Protein AF-A0A3E0N8P9-F1 (afdb_monomer_lite)

Radius of gyration: 11.79 Å; chains: 1; bounding box: 25×16×32 Å

pLDDT: mean 97.07, std 3.74, range [73.94, 98.75]

Secondary structure (DSSP, 8-state):
-HHHHTTS-HHHHHHHHHHHTS---HHHHHHHTTS-HHHHHHHHHHHHHHHHHHHHHTT---

Structure (mmCIF, N/CA/C/O backbone):
data_AF-A0A3E0N8P9-F1
#
_entry.id   AF-A0A3E0N8P9-F1
#
loop_
_atom_site.group_PDB
_atom_site.id
_atom_site.type_symbol
_atom_site.label_atom_id
_atom_site.label_alt_id
_atom_site.label_comp_id
_atom_site.label_asym_id
_atom_site.label_entity_id
_atom_site.label_seq_id
_atom_site.pdbx_PDB_ins_code
_atom_site.Cartn_x
_atom_site.Cartn_y
_atom_site.Cartn_z
_atom_site.occupancy
_atom_site.B_iso_or_equiv
_atom_site.auth_seq_id
_atom_site.auth_comp_id
_atom_site.auth_asym_id
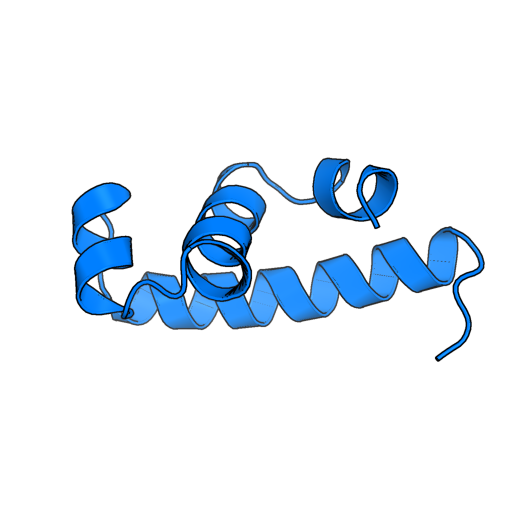_atom_site.auth_atom_id
_atom_site.pdbx_PDB_model_num
ATOM 1 N N . LEU A 1 1 ? 3.141 -6.677 -15.048 1.00 88.50 1 LEU A N 1
ATOM 2 C CA . LEU A 1 1 ? 2.566 -6.299 -13.738 1.00 88.50 1 LEU A CA 1
ATOM 3 C C . LEU A 1 1 ? 2.584 -7.455 -12.737 1.00 88.50 1 LEU A C 1
ATOM 5 O O . LEU A 1 1 ? 3.267 -7.331 -11.733 1.00 88.50 1 LEU A O 1
ATOM 9 N N . GLU A 1 2 ? 1.936 -8.591 -13.017 1.00 93.06 2 GLU A N 1
ATOM 10 C CA . GLU A 1 2 ? 1.866 -9.743 -12.089 1.00 93.06 2 GLU A CA 1
ATOM 11 C C . GLU A 1 2 ? 3.229 -10.211 -11.560 1.00 93.06 2 GLU A C 1
ATOM 13 O O . GLU A 1 2 ? 3.411 -10.353 -10.356 1.00 93.06 2 GLU A O 1
ATOM 18 N N . ARG A 1 3 ? 4.228 -10.367 -12.441 1.00 95.69 3 ARG A N 1
ATOM 19 C CA . ARG A 1 3 ? 5.599 -10.736 -12.039 1.00 95.69 3 ARG A CA 1
ATOM 20 C C . ARG A 1 3 ? 6.246 -9.724 -11.089 1.00 95.69 3 ARG A C 1
ATOM 22 O O . ARG A 1 3 ? 7.018 -10.122 -10.228 1.00 95.69 3 ARG A O 1
ATOM 29 N N . ALA A 1 4 ? 5.948 -8.435 -11.250 1.00 96.50 4 ALA A N 1
ATOM 30 C CA . ALA A 1 4 ? 6.474 -7.378 -10.389 1.00 96.50 4 ALA A CA 1
ATOM 31 C C . ALA A 1 4 ? 5.749 -7.363 -9.034 1.00 96.50 4 ALA A C 1
ATOM 33 O O . ALA A 1 4 ? 6.394 -7.290 -7.995 1.00 96.50 4 ALA A O 1
ATOM 34 N N . LEU A 1 5 ? 4.421 -7.530 -9.037 1.00 96.50 5 LEU A N 1
ATOM 35 C CA . LEU A 1 5 ? 3.623 -7.685 -7.816 1.00 96.50 5 LEU A CA 1
ATOM 36 C C . LEU A 1 5 ? 4.048 -8.921 -7.017 1.00 96.50 5 LEU A C 1
ATOM 38 O O . LEU A 1 5 ? 4.103 -8.869 -5.795 1.00 96.50 5 LEU A O 1
ATOM 42 N N . ALA A 1 6 ? 4.392 -10.021 -7.689 1.00 96.88 6 ALA A N 1
ATOM 43 C CA . ALA A 1 6 ? 4.872 -11.241 -7.047 1.00 96.88 6 ALA A CA 1
ATOM 44 C C . ALA A 1 6 ? 6.209 -11.067 -6.301 1.00 96.88 6 ALA A C 1
ATOM 46 O O . ALA A 1 6 ? 6.509 -11.887 -5.438 1.00 96.88 6 ALA A O 1
ATOM 47 N N . ARG A 1 7 ? 6.988 -10.021 -6.617 1.00 97.69 7 ARG A N 1
ATOM 48 C CA . ARG A 1 7 ? 8.252 -9.691 -5.939 1.00 97.69 7 ARG A CA 1
ATOM 49 C C . ARG A 1 7 ? 8.076 -8.841 -4.679 1.00 97.69 7 ARG A C 1
ATOM 51 O O . ARG A 1 7 ? 9.005 -8.778 -3.884 1.00 97.69 7 ARG A O 1
ATOM 58 N N . LEU A 1 8 ? 6.910 -8.222 -4.482 1.00 98.31 8 LEU A N 1
ATOM 59 C CA . LEU A 1 8 ? 6.617 -7.479 -3.257 1.00 98.31 8 LEU A CA 1
ATOM 60 C C . LEU A 1 8 ? 6.508 -8.424 -2.057 1.00 98.31 8 LEU A C 1
ATOM 62 O O . LEU A 1 8 ? 5.976 -9.532 -2.174 1.00 98.31 8 LEU A O 1
ATOM 66 N N . GLU A 1 9 ? 6.921 -7.941 -0.882 1.00 97.88 9 GLU A N 1
ATOM 67 C CA . GLU A 1 9 ? 6.618 -8.617 0.381 1.00 97.88 9 GLU A CA 1
ATOM 68 C C . GLU A 1 9 ? 5.100 -8.869 0.509 1.00 97.88 9 GLU A C 1
ATOM 70 O O . GLU A 1 9 ? 4.303 -8.006 0.115 1.00 97.88 9 GLU A O 1
ATOM 75 N N . PRO A 1 10 ? 4.668 -10.017 1.073 1.00 98.12 10 PRO A N 1
ATOM 76 C CA . PRO A 1 10 ? 3.253 -10.397 1.123 1.00 98.12 10 PRO A CA 1
ATOM 77 C C . PRO A 1 10 ? 2.331 -9.320 1.706 1.00 98.12 10 PRO A C 1
ATOM 79 O O . PRO A 1 10 ? 1.263 -9.057 1.148 1.00 98.12 10 PRO A O 1
ATOM 82 N N . ASP A 1 11 ? 2.766 -8.646 2.769 1.00 98.31 11 ASP A N 1
ATOM 83 C CA . ASP A 1 11 ? 2.011 -7.576 3.421 1.00 98.31 11 ASP A CA 1
ATOM 84 C C . ASP A 1 11 ? 1.843 -6.349 2.522 1.00 98.31 11 ASP A C 1
ATOM 86 O O . ASP A 1 11 ? 0.766 -5.750 2.460 1.00 98.31 11 ASP A O 1
ATOM 90 N N . LEU A 1 12 ? 2.899 -5.973 1.797 1.00 98.69 12 LEU A N 1
ATOM 91 C CA . LEU A 1 12 ? 2.883 -4.839 0.875 1.00 98.69 12 LEU A CA 1
ATOM 92 C C . LEU A 1 12 ? 1.983 -5.129 -0.318 1.00 98.69 12 LEU A C 1
ATOM 94 O O . LEU A 1 12 ? 1.171 -4.284 -0.693 1.00 98.69 12 LEU A O 1
ATOM 98 N N . ARG A 1 13 ? 2.094 -6.339 -0.876 1.00 98.62 13 ARG A N 1
ATOM 99 C CA . ARG A 1 13 ? 1.245 -6.798 -1.974 1.00 98.62 13 ARG A CA 1
ATOM 100 C C . ARG A 1 13 ? -0.222 -6.795 -1.572 1.00 98.62 13 ARG A C 1
ATOM 102 O O . ARG A 1 13 ? -1.039 -6.263 -2.311 1.00 98.62 13 ARG A O 1
ATOM 109 N N . SER A 1 14 ? -0.546 -7.356 -0.409 1.00 98.44 14 SER A N 1
ATOM 110 C CA . SER A 1 14 ? -1.928 -7.429 0.077 1.00 98.44 14 SER A CA 1
ATOM 111 C C . SER A 1 14 ? -2.499 -6.031 0.305 1.00 98.44 14 SER A C 1
ATOM 113 O O . SER A 1 14 ? -3.574 -5.721 -0.197 1.00 98.44 14 SER A O 1
ATOM 115 N N . THR A 1 15 ? -1.735 -5.146 0.957 1.00 98.75 15 THR A N 1
ATOM 116 C CA . THR A 1 15 ? -2.144 -3.747 1.166 1.00 98.75 15 THR A CA 1
ATOM 117 C C . THR A 1 15 ? -2.373 -3.023 -0.169 1.00 98.75 15 THR A C 1
ATOM 119 O O . THR A 1 15 ? -3.362 -2.311 -0.324 1.00 98.75 15 THR A O 1
ATOM 122 N N . PHE A 1 16 ? -1.482 -3.215 -1.148 1.00 98.56 16 PHE A N 1
ATOM 123 C CA . PHE A 1 16 ? -1.597 -2.608 -2.476 1.00 98.56 16 PHE A CA 1
ATOM 124 C C . PHE A 1 16 ? -2.819 -3.116 -3.245 1.00 98.56 16 PHE A C 1
ATOM 126 O O . PHE A 1 16 ? -3.560 -2.308 -3.789 1.00 98.56 16 PHE A O 1
ATOM 133 N N . LEU A 1 17 ? -3.056 -4.431 -3.277 1.00 98.31 17 LEU A N 1
ATOM 134 C CA . LEU A 1 17 ? -4.191 -5.011 -4.001 1.00 98.31 17 LEU A CA 1
ATOM 135 C C . LEU A 1 17 ? -5.528 -4.577 -3.396 1.00 98.31 17 LEU A C 1
ATOM 137 O O . LEU A 1 17 ? -6.405 -4.132 -4.130 1.00 98.31 17 LEU A O 1
ATOM 141 N N . LEU A 1 18 ? -5.657 -4.613 -2.068 1.00 98.62 18 LEU A N 1
ATOM 142 C CA . LEU A 1 18 ? -6.874 -4.147 -1.401 1.00 98.62 18 LEU A CA 1
ATOM 143 C C . LEU A 1 18 ? -7.159 -2.667 -1.695 1.00 98.62 18 LEU A C 1
ATOM 145 O O . LEU A 1 18 ? -8.317 -2.277 -1.801 1.00 98.62 18 LEU A O 1
ATOM 149 N N . ARG A 1 19 ? -6.120 -1.836 -1.859 1.00 98.50 19 ARG A N 1
ATOM 150 C CA . ARG A 1 19 ? -6.312 -0.419 -2.187 1.00 98.50 19 ARG A CA 1
ATOM 151 C C . ARG A 1 19 ? -6.585 -0.158 -3.664 1.00 98.50 19 ARG A C 1
ATOM 153 O O . ARG A 1 19 ? -7.433 0.664 -3.970 1.00 98.50 19 ARG A O 1
ATOM 160 N N . GLU A 1 20 ? -5.806 -0.748 -4.561 1.00 97.44 20 GLU A N 1
ATOM 161 C CA . GLU A 1 20 ? -5.780 -0.357 -5.979 1.00 97.44 20 GLU A CA 1
ATOM 162 C C . GLU A 1 20 ? -6.680 -1.239 -6.854 1.00 97.44 20 GLU A C 1
ATOM 164 O O . GLU A 1 20 ? -7.033 -0.839 -7.960 1.00 97.44 20 GLU A O 1
ATOM 169 N N . VAL A 1 21 ? -7.032 -2.441 -6.385 1.00 97.00 21 VAL A N 1
ATOM 170 C CA . VAL A 1 21 ? -7.889 -3.390 -7.115 1.00 97.00 21 VAL A CA 1
ATOM 171 C C . VAL A 1 21 ? -9.277 -3.458 -6.491 1.00 97.00 21 VAL A C 1
ATOM 173 O O . VAL A 1 21 ? -10.264 -3.329 -7.205 1.00 97.00 21 VAL A O 1
ATOM 176 N N . GLU A 1 22 ? -9.351 -3.607 -5.169 1.00 98.00 22 GLU A N 1
ATOM 177 C CA . GLU A 1 22 ? -10.630 -3.687 -4.445 1.00 98.00 22 GLU A CA 1
ATOM 178 C C . GLU A 1 22 ? -11.187 -2.302 -4.046 1.00 98.00 22 GLU A C 1
ATOM 180 O O . GLU A 1 22 ? -12.280 -2.212 -3.499 1.00 98.00 22 GLU A O 1
ATOM 185 N N . ASP A 1 23 ? -10.431 -1.222 -4.297 1.00 98.25 23 ASP A N 1
ATOM 186 C CA . ASP A 1 23 ? -10.735 0.178 -3.932 1.00 98.25 23 ASP A CA 1
ATOM 187 C C . ASP A 1 23 ? -11.169 0.389 -2.468 1.00 98.25 23 ASP A C 1
ATOM 189 O O . ASP A 1 23 ? -11.901 1.324 -2.135 1.00 98.25 23 ASP A O 1
ATOM 193 N N . LEU A 1 24 ? -10.672 -0.445 -1.550 1.00 98.69 24 LEU A N 1
ATOM 194 C CA . LEU A 1 24 ? -11.025 -0.319 -0.140 1.00 98.69 24 LEU A CA 1
ATOM 195 C C . LEU A 1 24 ? -10.423 0.961 0.469 1.00 98.69 24 LEU A C 1
ATOM 197 O O . LEU A 1 24 ? -9.276 1.330 0.167 1.00 98.69 24 LEU A O 1
ATOM 201 N N . PRO A 1 25 ? -11.153 1.655 1.359 1.00 98.31 25 PRO A N 1
ATOM 202 C CA . PRO A 1 25 ? -10.609 2.772 2.121 1.00 98.31 25 PRO A CA 1
ATOM 203 C C . PRO A 1 25 ? -9.586 2.282 3.158 1.00 98.31 25 PRO A C 1
ATOM 205 O O . PRO A 1 25 ? -9.597 1.127 3.582 1.00 98.31 25 PRO A O 1
ATOM 208 N N . TYR A 1 26 ? -8.698 3.172 3.614 1.00 98.25 26 TYR A N 1
ATOM 209 C CA . TYR A 1 26 ? -7.591 2.803 4.511 1.00 98.25 26 TYR A CA 1
ATOM 210 C C . TYR A 1 26 ? -8.067 2.139 5.809 1.00 98.25 26 TYR A C 1
ATOM 212 O O . TYR A 1 26 ? -7.453 1.165 6.238 1.00 98.25 26 TYR A O 1
ATOM 220 N N . GLY A 1 27 ? -9.171 2.612 6.393 1.00 98.44 27 GLY A N 1
ATOM 221 C CA . GLY A 1 27 ? -9.772 2.003 7.580 1.00 98.44 27 GLY A CA 1
ATOM 222 C C . GLY A 1 27 ? -10.239 0.558 7.363 1.00 98.44 27 GLY A C 1
ATOM 223 O O . GLY A 1 27 ? -9.999 -0.292 8.215 1.00 98.44 27 GLY A O 1
ATOM 224 N N . GLU A 1 28 ? -10.835 0.235 6.213 1.00 98.75 28 GLU A N 1
ATOM 225 C CA . GLU A 1 28 ? -11.254 -1.143 5.908 1.00 98.75 28 GLU A CA 1
ATOM 226 C C . GLU A 1 28 ? -10.054 -2.056 5.651 1.00 98.75 28 GLU A C 1
ATOM 228 O O . GLU A 1 28 ? -10.038 -3.196 6.107 1.00 98.75 28 GLU A O 1
ATOM 233 N N . ILE A 1 29 ? -9.005 -1.540 5.006 1.00 98.75 29 ILE A N 1
ATOM 234 C CA . ILE A 1 29 ? -7.742 -2.270 4.828 1.00 98.75 29 ILE A CA 1
ATOM 235 C C . ILE A 1 29 ? -7.075 -2.535 6.182 1.00 98.75 29 ILE A C 1
ATOM 237 O O . ILE A 1 29 ? -6.572 -3.632 6.421 1.00 98.75 29 ILE A O 1
ATOM 241 N N . ALA A 1 30 ? -7.071 -1.540 7.071 1.00 98.75 30 ALA A N 1
ATOM 242 C CA . ALA A 1 30 ? -6.518 -1.645 8.417 1.00 98.75 30 ALA A CA 1
ATOM 243 C C . ALA A 1 30 ? -7.216 -2.753 9.217 1.00 98.75 30 ALA A C 1
ATOM 245 O O . ALA A 1 30 ? -6.546 -3.595 9.811 1.00 98.75 30 ALA A O 1
ATOM 246 N N . LEU A 1 31 ? -8.551 -2.795 9.157 1.00 98.62 31 LEU A N 1
ATOM 247 C CA . LEU A 1 31 ? -9.361 -3.843 9.778 1.00 98.62 31 LEU A CA 1
ATOM 248 C C . LEU A 1 31 ? -9.118 -5.218 9.143 1.00 98.62 31 LEU A C 1
ATOM 250 O O . LEU A 1 31 ? -8.926 -6.194 9.861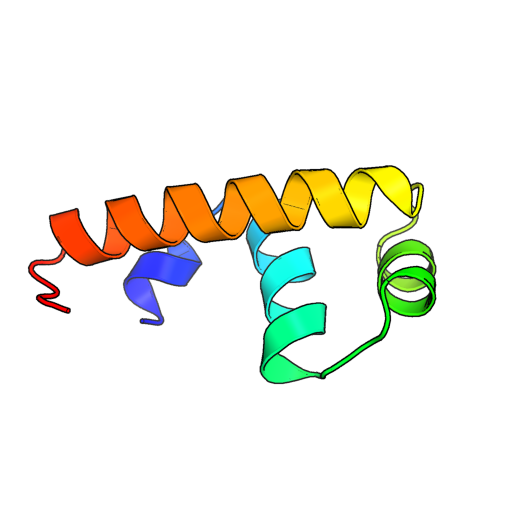 1.00 98.62 31 LEU A O 1
ATOM 254 N N . ALA A 1 32 ? -9.094 -5.306 7.811 1.00 98.31 32 ALA A N 1
ATOM 255 C CA . ALA A 1 32 ? -8.919 -6.568 7.091 1.00 98.31 32 ALA A CA 1
ATOM 256 C C . ALA A 1 32 ? -7.543 -7.214 7.325 1.00 98.31 32 ALA A C 1
ATOM 258 O O . ALA A 1 32 ? -7.425 -8.438 7.309 1.00 98.31 32 ALA A O 1
ATOM 259 N N . LEU A 1 33 ? -6.503 -6.397 7.520 1.00 98.12 33 LEU A N 1
ATOM 260 C CA . LEU A 1 33 ? -5.124 -6.849 7.718 1.00 98.12 33 LEU A CA 1
ATOM 261 C C . LEU A 1 33 ? -4.671 -6.833 9.186 1.00 98.12 33 LEU A C 1
ATOM 263 O O . LEU A 1 33 ? -3.509 -7.148 9.439 1.00 98.12 33 LEU A O 1
ATOM 267 N N . ASP A 1 34 ? -5.549 -6.450 10.117 1.00 98.31 34 ASP A N 1
ATOM 268 C CA . ASP A 1 34 ? -5.267 -6.301 11.552 1.00 98.31 34 ASP A CA 1
ATOM 269 C C . ASP A 1 34 ? -4.020 -5.440 11.841 1.00 98.31 34 ASP A C 1
ATOM 271 O O . ASP A 1 34 ? -3.065 -5.842 12.508 1.00 98.31 34 ASP A O 1
ATOM 275 N N . VAL A 1 35 ? -3.994 -4.227 11.276 1.00 98.44 35 VAL A N 1
ATOM 276 C CA . VAL A 1 35 ? -2.903 -3.257 11.467 1.00 98.44 35 VAL A CA 1
ATOM 277 C C . VAL A 1 35 ? -3.425 -1.842 11.713 1.00 98.44 35 VAL A C 1
ATOM 279 O O . VAL A 1 35 ? -4.537 -1.517 11.308 1.00 98.44 35 VAL A O 1
ATOM 282 N N . PRO A 1 36 ? -2.623 -0.938 12.307 1.00 98.50 36 PRO A N 1
ATOM 283 C CA . PRO A 1 36 ? -2.992 0.472 12.401 1.00 98.50 36 PRO A CA 1
ATOM 284 C C . PRO A 1 36 ? -3.196 1.116 11.023 1.00 98.50 36 PRO A C 1
ATOM 286 O O . PRO A 1 36 ? -2.426 0.870 10.093 1.00 98.50 36 PRO A O 1
ATOM 289 N N . GLU A 1 37 ? -4.150 2.040 10.907 1.00 97.88 37 GLU A N 1
ATOM 290 C CA . GLU A 1 37 ? -4.416 2.765 9.653 1.00 97.88 37 GLU A CA 1
ATOM 291 C C . GLU A 1 37 ? -3.186 3.547 9.145 1.00 97.88 37 GLU A C 1
ATOM 293 O O . GLU A 1 37 ? -2.894 3.576 7.949 1.00 97.88 37 GLU A O 1
ATOM 298 N N . GLY A 1 38 ? -2.367 4.087 10.056 1.00 97.75 38 GLY A N 1
ATOM 299 C CA . GLY A 1 38 ? -1.082 4.706 9.702 1.00 97.75 38 GLY A CA 1
ATOM 300 C C . GLY A 1 38 ? -0.083 3.735 9.049 1.00 97.75 38 GLY A C 1
ATOM 301 O O . GLY A 1 38 ? 0.715 4.143 8.201 1.00 97.75 38 GLY A O 1
ATOM 302 N N . THR A 1 39 ? -0.156 2.441 9.383 1.00 98.50 39 THR A N 1
ATOM 303 C CA . THR A 1 39 ? 0.653 1.382 8.760 1.00 98.50 39 THR A CA 1
ATOM 304 C C . THR A 1 39 ? 0.187 1.085 7.337 1.00 98.50 39 THR A C 1
ATOM 306 O O . THR A 1 39 ? 1.019 0.803 6.478 1.00 98.50 39 THR A O 1
ATOM 309 N N . VAL A 1 40 ? -1.112 1.209 7.040 1.00 98.69 40 VAL A N 1
ATOM 310 C CA . VAL A 1 40 ? -1.634 1.073 5.667 1.00 98.69 40 VAL A CA 1
ATOM 311 C C . VAL A 1 40 ? -0.973 2.102 4.752 1.00 98.69 40 VAL A C 1
ATOM 313 O O . VAL A 1 40 ? -0.425 1.750 3.707 1.00 98.69 40 VAL A O 1
ATOM 316 N N . GLY A 1 41 ? -0.928 3.366 5.180 1.00 98.31 41 GLY A N 1
ATOM 317 C CA . GLY A 1 41 ? -0.289 4.437 4.415 1.00 98.31 41 GLY A CA 1
ATOM 318 C C . GLY A 1 41 ? 1.210 4.213 4.185 1.00 98.31 41 GLY A C 1
ATOM 319 O O . GLY A 1 41 ? 1.698 4.376 3.061 1.00 98.31 41 GLY A O 1
ATOM 320 N N . SER A 1 42 ? 1.954 3.807 5.220 1.00 98.69 42 SER A N 1
ATOM 321 C CA . SER A 1 42 ? 3.392 3.538 5.088 1.00 98.69 42 SER A CA 1
ATOM 322 C C . SER A 1 42 ? 3.675 2.316 4.204 1.00 98.69 42 SER A C 1
ATOM 324 O O . SER A 1 42 ? 4.558 2.382 3.342 1.00 98.69 42 SER A O 1
ATOM 326 N N . ARG A 1 43 ? 2.878 1.244 4.325 1.00 98.56 43 ARG A N 1
ATOM 327 C CA . ARG A 1 43 ? 2.946 0.063 3.451 1.00 98.56 43 ARG A CA 1
ATOM 328 C C . ARG A 1 43 ? 2.625 0.408 1.999 1.00 98.56 43 ARG A C 1
ATOM 330 O O . ARG A 1 43 ? 3.378 -0.003 1.126 1.00 98.56 43 ARG A O 1
ATOM 337 N N . LEU A 1 44 ? 1.595 1.207 1.716 1.00 98.69 44 LEU A N 1
ATOM 338 C CA . LEU A 1 44 ? 1.262 1.616 0.342 1.00 98.69 44 LEU A CA 1
ATOM 339 C C . LEU A 1 44 ? 2.382 2.423 -0.314 1.00 98.69 44 LEU A C 1
ATOM 341 O O . LEU A 1 44 ? 2.751 2.163 -1.460 1.00 98.69 44 LEU A O 1
ATOM 345 N N . ASN A 1 45 ? 2.966 3.375 0.416 1.00 98.56 45 ASN A N 1
ATOM 346 C CA . ASN A 1 45 ? 4.100 4.147 -0.089 1.00 98.56 45 ASN A CA 1
ATOM 347 C C . ASN A 1 45 ? 5.306 3.251 -0.398 1.00 98.56 45 ASN A C 1
ATOM 349 O O . ASN A 1 45 ? 5.950 3.413 -1.440 1.00 98.56 45 ASN A O 1
ATOM 353 N N . ARG A 1 46 ? 5.599 2.281 0.476 1.00 98.62 46 ARG A N 1
ATOM 354 C CA . ARG A 1 46 ? 6.666 1.300 0.251 1.00 98.62 46 ARG A CA 1
ATOM 355 C C . ARG A 1 46 ? 6.356 0.393 -0.946 1.00 98.62 46 ARG A C 1
ATOM 357 O O . ARG A 1 46 ? 7.195 0.286 -1.836 1.00 98.62 46 ARG A O 1
ATOM 364 N N . ALA A 1 47 ? 5.144 -0.155 -1.020 1.00 98.50 47 ALA A N 1
ATOM 365 C CA . ALA A 1 47 ? 4.684 -1.024 -2.101 1.00 98.50 47 ALA A CA 1
ATOM 366 C C . ALA A 1 47 ? 4.800 -0.347 -3.474 1.00 98.50 47 ALA A C 1
ATOM 368 O O . ALA A 1 47 ? 5.362 -0.928 -4.394 1.00 98.50 47 ALA A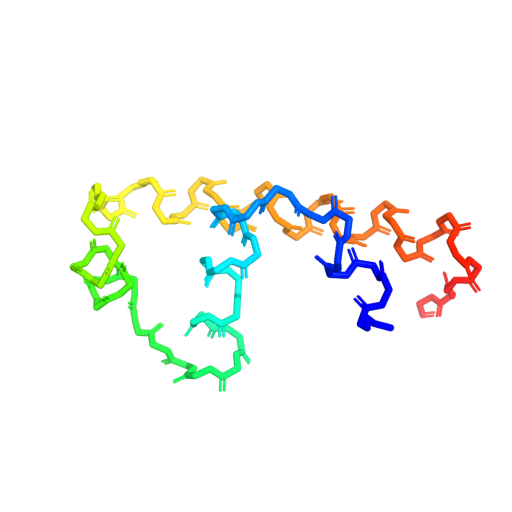 O 1
ATOM 369 N N . ARG A 1 48 ? 4.348 0.909 -3.613 1.00 98.25 48 ARG A N 1
ATOM 370 C CA . ARG A 1 48 ? 4.446 1.668 -4.875 1.00 98.25 48 ARG A CA 1
ATOM 371 C C . ARG A 1 48 ? 5.896 1.899 -5.302 1.00 98.25 48 ARG A C 1
ATOM 373 O O . ARG A 1 48 ? 6.220 1.768 -6.482 1.00 98.25 48 ARG A O 1
ATOM 380 N N . ARG A 1 49 ? 6.778 2.229 -4.351 1.00 98.31 49 ARG A N 1
ATOM 381 C CA . ARG A 1 49 ? 8.212 2.412 -4.624 1.00 98.31 49 ARG A CA 1
ATOM 382 C C . ARG A 1 49 ? 8.867 1.117 -5.094 1.00 98.31 49 ARG A C 1
ATOM 384 O O . ARG A 1 49 ? 9.553 1.141 -6.111 1.00 98.31 49 ARG A O 1
ATOM 391 N N . GLU A 1 50 ? 8.649 0.015 -4.382 1.00 98.12 50 GLU A N 1
ATOM 392 C CA . GLU A 1 50 ? 9.215 -1.295 -4.732 1.00 98.12 50 GLU A CA 1
ATOM 393 C C . GLU A 1 50 ? 8.645 -1.818 -6.053 1.00 98.12 50 GLU A C 1
ATOM 395 O O . GLU A 1 50 ? 9.400 -2.237 -6.927 1.00 98.12 50 GLU A O 1
ATOM 400 N N . LEU A 1 51 ? 7.332 -1.685 -6.266 1.00 97.88 51 LEU A N 1
ATOM 401 C CA . LEU A 1 51 ? 6.680 -2.101 -7.504 1.00 97.88 51 LEU A CA 1
ATOM 402 C C . LEU A 1 51 ? 7.268 -1.370 -8.712 1.00 97.88 51 LEU A C 1
ATOM 404 O O . LEU A 1 51 ? 7.554 -2.002 -9.726 1.00 97.88 51 LEU A O 1
ATOM 408 N N . LYS A 1 52 ? 7.510 -0.058 -8.590 1.00 97.25 52 LYS A N 1
ATOM 409 C CA . LYS A 1 52 ? 8.191 0.716 -9.632 1.00 97.25 52 LYS A CA 1
ATOM 410 C C . LYS A 1 52 ? 9.588 0.163 -9.925 1.00 97.25 52 LYS A C 1
ATOM 412 O O . LYS A 1 52 ? 9.923 0.014 -11.094 1.00 97.25 52 LYS A O 1
ATOM 417 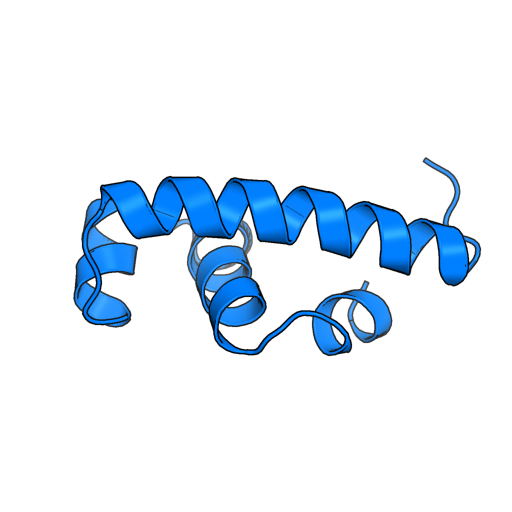N N . GLN A 1 53 ? 10.389 -0.152 -8.903 1.00 97.31 53 GLN A N 1
ATOM 418 C CA . GLN A 1 53 ? 11.723 -0.735 -9.113 1.00 97.31 53 GLN A CA 1
ATOM 419 C C . GLN A 1 53 ? 11.636 -2.079 -9.842 1.00 97.31 53 GLN A C 1
ATOM 421 O O . GLN A 1 53 ? 12.293 -2.265 -10.861 1.00 97.31 53 GLN A O 1
ATOM 426 N N . HIS A 1 54 ? 10.754 -2.975 -9.399 1.00 97.12 54 HIS A N 1
ATOM 427 C CA . HIS A 1 54 ? 10.577 -4.279 -10.038 1.00 97.12 54 HIS A CA 1
ATOM 428 C C . HIS A 1 54 ? 10.075 -4.183 -11.477 1.00 97.12 54 HIS A C 1
ATOM 430 O O . HIS A 1 54 ? 10.453 -5.001 -12.311 1.00 97.12 54 HIS A O 1
ATOM 436 N N . LEU A 1 55 ? 9.221 -3.206 -11.784 1.00 96.94 55 LEU A N 1
ATOM 437 C CA . LEU A 1 55 ? 8.776 -2.951 -13.151 1.00 96.94 55 LEU A CA 1
ATOM 438 C C . LEU A 1 55 ? 9.949 -2.508 -14.036 1.00 96.94 55 LEU A C 1
ATOM 440 O O . LEU A 1 55 ? 10.133 -3.086 -15.105 1.00 96.94 55 LEU A O 1
ATOM 444 N N . LEU A 1 56 ? 10.773 -1.564 -13.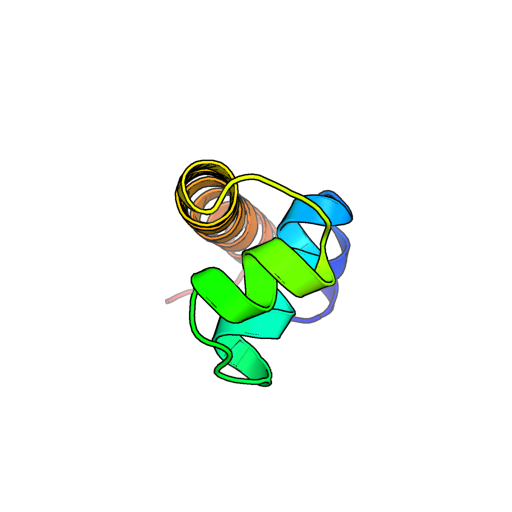572 1.00 96.62 56 LEU A N 1
ATOM 445 C CA . LEU A 1 56 ? 11.962 -1.105 -14.303 1.00 96.62 56 LEU A CA 1
ATOM 446 C C . LEU A 1 56 ? 12.968 -2.244 -14.538 1.00 96.62 56 LEU A C 1
ATOM 448 O O . LEU A 1 56 ? 13.449 -2.422 -15.652 1.00 96.62 56 LEU A O 1
ATOM 452 N N . GLU A 1 57 ? 13.235 -3.071 -13.524 1.00 96.12 57 GLU A N 1
ATOM 453 C CA . GLU A 1 57 ? 14.091 -4.265 -13.644 1.00 96.12 57 GLU A CA 1
ATOM 454 C C . GLU A 1 57 ? 13.570 -5.281 -14.670 1.00 96.12 57 GLU A C 1
A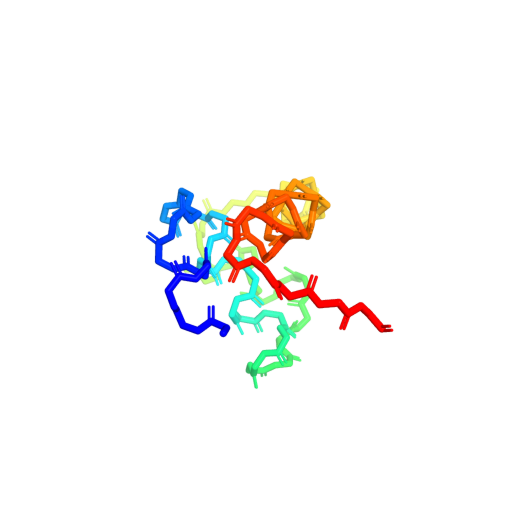TOM 456 O O . GLU A 1 57 ? 14.340 -6.050 -15.242 1.00 96.12 57 GLU A O 1
ATOM 461 N N . LEU A 1 58 ? 12.253 -5.317 -14.878 1.00 96.00 58 LEU A N 1
ATOM 462 C CA . LEU A 1 58 ? 11.593 -6.181 -15.856 1.00 96.00 58 LEU A CA 1
ATOM 463 C C . LEU A 1 58 ? 11.483 -5.534 -17.247 1.00 96.00 58 LEU A C 1
ATOM 465 O O . LEU A 1 58 ? 10.843 -6.116 -18.122 1.00 96.00 58 LEU A O 1
ATOM 469 N N . GLY A 1 59 ? 12.102 -4.367 -17.457 1.00 95.25 59 GLY A N 1
ATOM 470 C CA . GLY A 1 59 ? 12.109 -3.658 -18.737 1.00 95.25 59 GLY A CA 1
ATOM 471 C C . GLY A 1 59 ? 10.815 -2.905 -19.036 1.00 95.25 59 GLY A C 1
ATOM 472 O O . GLY A 1 59 ? 10.500 -2.675 -20.198 1.00 95.25 59 GLY A O 1
ATOM 473 N N . TRP A 1 60 ? 10.028 -2.562 -18.012 1.00 94.56 60 TRP A N 1
ATOM 474 C CA . TRP A 1 60 ? 8.877 -1.684 -18.199 1.00 94.56 60 TRP A CA 1
ATOM 475 C C . TRP A 1 60 ? 9.337 -0.232 -18.367 1.00 94.56 60 TRP A C 1
ATOM 477 O O . TRP A 1 60 ? 10.072 0.287 -17.524 1.00 94.56 60 TRP A O 1
ATOM 487 N N . GLU A 1 61 ? 8.855 0.419 -19.423 1.00 84.81 61 GLU A N 1
ATOM 488 C CA . GLU A 1 61 ? 9.071 1.838 -19.704 1.00 84.81 61 GLU A CA 1
ATOM 489 C C . GLU A 1 61 ? 7.744 2.604 -19.498 1.00 84.81 61 GLU A C 1
ATOM 491 O O . GLU A 1 61 ? 6.704 2.117 -19.954 1.00 84.81 61 GLU A O 1
ATOM 496 N N . PRO A 1 62 ? 7.753 3.728 -18.753 1.00 73.94 62 PRO A N 1
ATOM 497 C CA . PRO A 1 62 ? 6.557 4.486 -18.373 1.00 73.94 62 PRO A CA 1
ATOM 498 C C . PRO A 1 62 ? 5.911 5.294 -19.501 1.00 73.94 62 PRO A C 1
ATOM 500 O O . PRO A 1 62 ? 6.644 5.784 -20.388 1.00 73.94 62 PRO A O 1
#

Foldseek 3Di:
DVQLLVPDDPLLSLLQCCCPPVVDDLVVSCVVSVHDSVVSVVSPVVSVVSSVVSCVVVVHDD

Sequence (62 aa):
LERALARLEPDLRSTFLLREVEDLPYGEIALALDVPEGTVGSRLNRARRELKQHLLELGWEP